Protein AF-A0A352HSW3-F1 (afdb_monomer_lite)

Secondary structure (DSSP, 8-state):
--S-TT--EEEETTSHHHHT----SS-EEEEESS--TT-SEEEEEEEEETTEEEEEEE-GGG-EEE-

Radius of gyration: 14.01 Å; chains: 1; bounding box: 31×36×22 Å

Structure (mmCIF, N/CA/C/O backbone):
data_AF-A0A352HSW3-F1
#
_entry.id   AF-A0A352HSW3-F1
#
loop_
_atom_site.group_PDB
_atom_site.id
_atom_site.type_symbol
_atom_site.label_atom_id
_atom_site.label_alt_id
_atom_site.label_comp_id
_atom_site.label_asym_id
_atom_site.label_entity_id
_atom_site.label_seq_id
_atom_site.pdbx_PDB_ins_code
_atom_site.Cartn_x
_atom_site.Cartn_y
_atom_site.Cartn_z
_atom_site.occupancy
_atom_site.B_iso_or_equiv
_atom_site.auth_seq_id
_atom_site.auth_comp_id
_atom_site.auth_asym_id
_atom_site.auth_atom_id
_atom_site.pdbx_PDB_model_num
ATOM 1 N N . ASP A 1 1 ? -0.888 -20.759 3.940 1.00 60.06 1 ASP A N 1
ATOM 2 C CA . ASP A 1 1 ? -2.272 -20.654 4.404 1.00 60.06 1 ASP A CA 1
ATOM 3 C C . ASP A 1 1 ? -2.2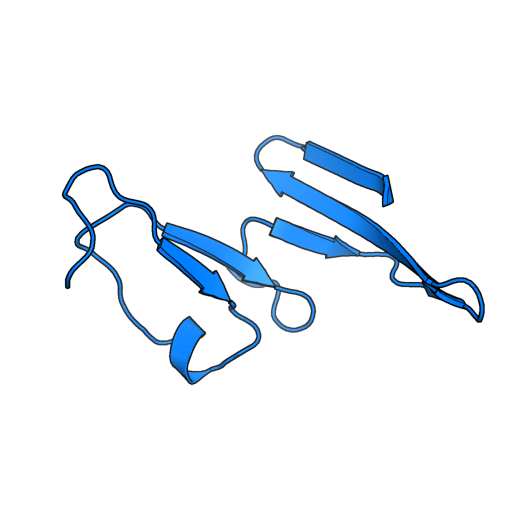73 -20.771 5.926 1.00 60.06 1 ASP A C 1
ATOM 5 O O . ASP A 1 1 ? -2.550 -21.823 6.476 1.00 60.06 1 ASP A O 1
ATOM 9 N N . ALA A 1 2 ? -1.725 -19.751 6.592 1.00 82.94 2 ALA A N 1
ATOM 10 C CA . ALA A 1 2 ? -1.382 -19.791 8.023 1.00 82.94 2 ALA A CA 1
ATOM 11 C C . ALA A 1 2 ? -1.936 -18.582 8.788 1.00 82.94 2 ALA A C 1
ATOM 13 O O . ALA A 1 2 ? -1.667 -18.421 9.976 1.00 82.94 2 ALA A O 1
ATOM 14 N N . LEU A 1 3 ? -2.664 -17.709 8.087 1.00 90.00 3 LEU A N 1
ATOM 15 C CA . LEU A 1 3 ? -3.323 -16.578 8.715 1.00 90.00 3 LEU A CA 1
ATOM 16 C C . LEU A 1 3 ? -4.598 -17.083 9.406 1.00 90.00 3 LEU A C 1
ATOM 18 O O . LEU A 1 3 ? -5.254 -17.976 8.861 1.00 90.00 3 LEU A O 1
ATOM 22 N N . PRO A 1 4 ? -4.944 -16.538 10.584 1.00 92.00 4 PRO A N 1
ATOM 23 C CA . PRO A 1 4 ? -6.232 -16.785 11.223 1.00 92.00 4 PRO A CA 1
ATOM 24 C C . PRO A 1 4 ? -7.407 -16.480 10.286 1.00 92.00 4 PRO A C 1
ATOM 26 O O . PRO A 1 4 ? -7.259 -15.719 9.332 1.00 92.00 4 PRO A O 1
ATOM 29 N N . ALA A 1 5 ? -8.583 -17.039 10.579 1.00 90.12 5 ALA A N 1
ATOM 30 C CA . ALA A 1 5 ? -9.782 -16.846 9.755 1.00 90.12 5 ALA A CA 1
ATOM 31 C C . ALA A 1 5 ? -10.234 -15.374 9.664 1.00 90.12 5 ALA A C 1
ATOM 33 O O . ALA A 1 5 ? -10.835 -14.973 8.673 1.00 90.12 5 ALA A O 1
ATOM 34 N N . ASP A 1 6 ? -9.929 -14.571 10.682 1.00 92.75 6 ASP A N 1
ATOM 35 C CA . ASP A 1 6 ? -10.148 -13.123 10.750 1.00 92.75 6 ASP A CA 1
ATOM 36 C C . ASP A 1 6 ? -8.892 -12.309 10.385 1.00 92.75 6 ASP A C 1
ATOM 38 O O . ASP A 1 6 ? -8.836 -11.097 10.594 1.00 92.75 6 ASP A O 1
ATOM 42 N N . GLY A 1 7 ? -7.865 -12.972 9.849 1.00 95.31 7 G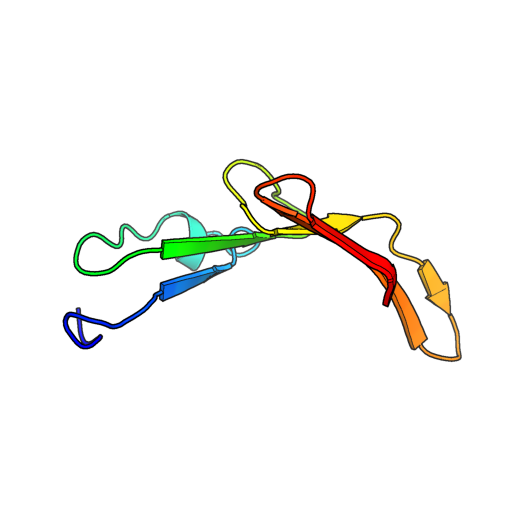LY A N 1
ATOM 43 C CA . GLY A 1 7 ? -6.629 -12.339 9.421 1.00 95.31 7 GLY A CA 1
ATOM 44 C C . GLY A 1 7 ? -6.800 -11.457 8.182 1.00 95.31 7 GLY A C 1
ATOM 45 O O . GLY A 1 7 ? -7.827 -11.455 7.509 1.00 95.31 7 GLY A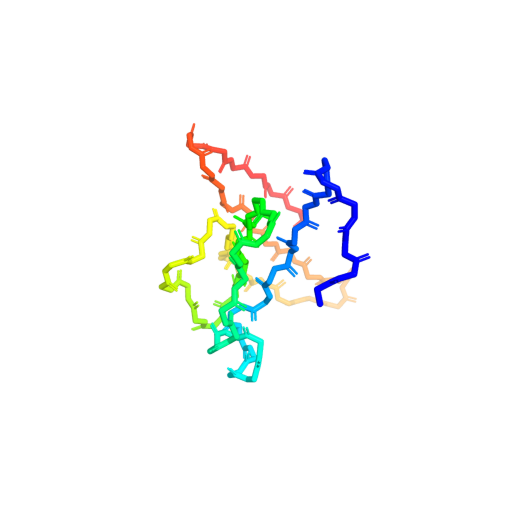 O 1
ATOM 46 N N . LEU A 1 8 ? -5.737 -10.726 7.853 1.00 95.56 8 LEU A N 1
ATOM 47 C CA . LEU A 1 8 ? -5.645 -9.866 6.675 1.00 95.56 8 LEU A CA 1
ATOM 48 C C . LEU A 1 8 ? -4.283 -10.070 6.014 1.00 95.56 8 LEU A C 1
ATOM 50 O O . LEU A 1 8 ? -3.252 -10.044 6.689 1.00 95.56 8 LEU A O 1
ATOM 54 N N . ALA A 1 9 ? -4.267 -10.236 4.695 1.00 96.06 9 ALA A N 1
ATOM 55 C CA . ALA A 1 9 ? -3.034 -10.241 3.921 1.00 96.06 9 ALA A CA 1
ATOM 56 C C . ALA A 1 9 ? -2.762 -8.851 3.330 1.00 96.06 9 ALA A C 1
ATOM 58 O O . ALA A 1 9 ? -3.588 -8.305 2.602 1.00 96.06 9 ALA A O 1
ATOM 59 N N . LEU A 1 10 ? -1.576 -8.305 3.604 1.00 96.25 10 LEU A N 1
ATOM 60 C CA . LEU A 1 10 ? -1.057 -7.117 2.928 1.00 96.25 10 LEU A CA 1
ATOM 61 C C . LEU A 1 10 ? -0.062 -7.561 1.857 1.00 96.25 10 LEU A C 1
ATOM 63 O O . LEU A 1 10 ? 0.951 -8.187 2.172 1.00 96.25 10 LEU A O 1
ATOM 67 N N . VAL A 1 11 ? -0.364 -7.268 0.595 1.00 96.50 11 VAL A N 1
ATOM 68 C CA . VAL A 1 11 ? 0.405 -7.762 -0.551 1.00 96.50 11 VAL A CA 1
ATOM 69 C C . VAL A 1 11 ? 1.042 -6.598 -1.293 1.00 96.50 11 VAL A C 1
ATOM 71 O O . VAL A 1 11 ? 0.358 -5.691 -1.763 1.00 96.50 11 VAL A O 1
ATOM 74 N N . ASN A 1 12 ? 2.366 -6.654 -1.418 1.00 97.44 12 ASN A N 1
ATOM 75 C CA . ASN A 1 12 ? 3.128 -5.725 -2.238 1.00 97.44 12 ASN A CA 1
ATOM 76 C C . ASN A 1 12 ? 3.044 -6.139 -3.714 1.00 97.44 12 ASN A C 1
ATOM 78 O O . ASN A 1 12 ? 3.569 -7.192 -4.082 1.00 97.44 12 ASN A O 1
ATOM 82 N N . ASN A 1 13 ? 2.424 -5.310 -4.550 1.00 97.25 13 ASN A N 1
ATOM 83 C CA . ASN A 1 13 ? 2.341 -5.547 -5.991 1.00 97.25 13 ASN A CA 1
ATOM 84 C C . ASN A 1 13 ? 3.628 -5.151 -6.743 1.00 97.25 13 ASN A C 1
ATOM 86 O O . ASN A 1 13 ? 3.805 -5.574 -7.880 1.00 97.25 13 ASN A O 1
ATOM 90 N N . ASP A 1 14 ? 4.561 -4.416 -6.126 1.00 97.25 14 ASP A N 1
ATOM 91 C CA . ASP A 1 14 ? 5.853 -4.074 -6.749 1.00 97.25 14 ASP A CA 1
ATOM 92 C C . ASP A 1 14 ? 6.836 -5.250 -6.795 1.00 97.25 14 ASP A C 1
ATOM 94 O O . ASP A 1 14 ? 7.898 -5.156 -7.410 1.00 97.25 14 ASP A O 1
ATOM 98 N N . PHE A 1 15 ? 6.510 -6.362 -6.133 1.00 96.88 15 PHE A N 1
ATOM 99 C CA . PHE A 1 15 ? 7.325 -7.566 -6.153 1.00 96.88 15 PHE A CA 1
ATOM 100 C C . PHE A 1 15 ? 6.553 -8.714 -6.794 1.00 96.88 15 PHE A C 1
ATOM 102 O O . PHE A 1 15 ? 5.591 -9.218 -6.219 1.00 96.88 15 PHE A O 1
ATOM 109 N N . GLU A 1 16 ? 7.004 -9.160 -7.966 1.00 94.25 16 GLU A N 1
ATOM 110 C CA . GLU A 1 16 ? 6.308 -10.142 -8.808 1.00 94.25 16 GLU A CA 1
ATOM 111 C C . GLU A 1 16 ? 5.909 -11.424 -8.056 1.00 94.25 16 GLU A C 1
ATOM 113 O O . GLU A 1 16 ? 4.781 -11.900 -8.181 1.00 94.25 16 GLU A O 1
ATOM 118 N N . TYR A 1 17 ? 6.794 -11.957 -7.209 1.00 93.94 17 TYR A N 1
ATOM 119 C CA . TYR A 1 17 ? 6.514 -13.176 -6.441 1.00 93.94 17 TYR A CA 1
ATOM 120 C C . TYR A 1 17 ? 5.430 -12.990 -5.367 1.00 93.94 17 TYR A C 1
ATOM 122 O O . TYR A 1 17 ? 4.797 -13.966 -4.962 1.00 93.94 17 TYR A O 1
ATOM 130 N N . CYS A 1 18 ? 5.208 -11.758 -4.905 1.00 93.62 18 CYS A N 1
ATOM 131 C CA . CYS A 1 18 ? 4.072 -11.413 -4.053 1.00 93.62 18 CYS A CA 1
ATOM 132 C C . CYS A 1 18 ? 2.825 -11.140 -4.899 1.00 93.62 18 CYS A C 1
ATOM 134 O O . CYS A 1 18 ? 1.757 -11.665 -4.591 1.00 93.62 18 CYS A O 1
ATOM 136 N N . ALA A 1 19 ? 2.964 -10.362 -5.975 1.00 93.81 19 ALA A N 1
ATOM 137 C CA . ALA A 1 19 ? 1.863 -9.952 -6.839 1.00 93.81 19 ALA A CA 1
ATOM 138 C C . ALA A 1 19 ? 1.105 -11.156 -7.421 1.00 93.81 19 ALA A C 1
ATOM 140 O O . ALA A 1 19 ? -0.125 -11.206 -7.330 1.00 93.81 19 ALA A O 1
ATOM 141 N N . ASN A 1 20 ? 1.851 -12.148 -7.919 1.00 92.69 20 ASN A N 1
ATOM 142 C CA . ASN A 1 20 ? 1.330 -13.357 -8.565 1.00 92.69 20 ASN A CA 1
ATOM 143 C C . ASN A 1 20 ? 0.832 -14.422 -7.578 1.00 92.69 20 ASN A C 1
ATOM 145 O O . ASN A 1 20 ? 0.337 -15.471 -7.993 1.00 92.69 20 ASN A O 1
ATOM 149 N N . ARG A 1 21 ? 0.973 -14.196 -6.267 1.00 90.88 21 ARG A N 1
ATOM 150 C CA . ARG A 1 21 ? 0.517 -15.147 -5.258 1.00 90.88 21 ARG A CA 1
ATOM 151 C C . ARG A 1 21 ? -0.982 -14.989 -5.030 1.00 90.88 21 ARG A C 1
ATOM 153 O O . ARG A 1 21 ? -1.452 -13.946 -4.575 1.00 90.88 21 ARG A O 1
ATOM 160 N N . GLU A 1 22 ? -1.721 -16.059 -5.287 1.00 90.69 22 GLU A N 1
ATOM 161 C CA . GLU A 1 22 ? -3.132 -16.131 -4.928 1.00 90.69 22 GLU A CA 1
ATOM 162 C C . GLU A 1 22 ? -3.289 -16.302 -3.408 1.00 90.69 22 GLU A C 1
ATOM 164 O O . GLU A 1 22 ? -2.593 -17.103 -2.773 1.00 90.69 22 GLU A O 1
ATOM 169 N N . VAL A 1 23 ? -4.195 -15.522 -2.818 1.00 91.06 23 VAL A N 1
ATOM 170 C CA . VAL A 1 23 ? -4.570 -15.595 -1.402 1.00 91.06 23 VAL A CA 1
ATOM 171 C C . VAL A 1 23 ? -6.091 -15.600 -1.348 1.00 91.06 23 VAL A C 1
ATOM 173 O O . VAL A 1 23 ? -6.725 -14.616 -1.718 1.00 91.06 23 VAL A O 1
ATOM 176 N N . THR A 1 24 ? -6.664 -16.726 -0.930 1.00 91.88 24 THR A N 1
ATOM 177 C CA . THR A 1 24 ? -8.117 -16.973 -0.965 1.00 91.88 24 THR A CA 1
ATOM 178 C C . THR A 1 24 ? -8.717 -17.234 0.413 1.00 91.88 24 THR A C 1
ATOM 180 O O . THR A 1 24 ? -9.935 -17.242 0.563 1.00 91.88 24 THR A O 1
ATOM 183 N N . ASN A 1 25 ? -7.876 -17.444 1.426 1.00 92.06 25 ASN A N 1
ATOM 184 C CA . ASN A 1 25 ? -8.280 -17.847 2.771 1.00 92.06 25 ASN A CA 1
ATOM 185 C C . ASN A 1 25 ? -8.610 -16.663 3.698 1.00 92.06 25 ASN A C 1
ATOM 187 O O . ASN A 1 25 ? -9.236 -16.865 4.734 1.00 92.06 25 ASN A O 1
ATOM 191 N N . VAL A 1 26 ? -8.181 -15.447 3.343 1.00 95.62 26 VAL A N 1
ATOM 192 C CA . VAL A 1 26 ? -8.424 -14.202 4.089 1.00 95.62 26 VAL A CA 1
ATOM 193 C C . VAL A 1 26 ? -8.615 -13.026 3.126 1.00 95.62 26 VAL A C 1
ATOM 195 O O . VAL A 1 26 ? -8.149 -13.101 1.985 1.00 95.62 26 VAL A O 1
ATOM 198 N N . PRO A 1 27 ? -9.237 -11.916 3.568 1.00 95.75 27 PRO A N 1
ATOM 199 C CA . PRO A 1 27 ? -9.209 -10.657 2.835 1.00 95.75 27 PRO A CA 1
ATOM 200 C C . PRO A 1 27 ? -7.783 -10.217 2.478 1.00 95.75 27 PRO A C 1
ATOM 202 O O . PRO A 1 27 ? -6.821 -10.484 3.207 1.00 95.75 27 PRO A O 1
ATOM 205 N N . VAL A 1 28 ? -7.657 -9.503 1.360 1.00 95.88 28 VAL A N 1
ATOM 206 C CA . VAL A 1 28 ? -6.377 -9.025 0.833 1.00 95.88 28 VAL A CA 1
ATOM 207 C C . VAL A 1 28 ? -6.467 -7.530 0.579 1.00 95.88 28 VAL A C 1
ATOM 209 O O . VAL A 1 28 ? -7.408 -7.078 -0.069 1.00 95.88 28 VAL A O 1
ATOM 212 N N . ILE A 1 29 ? -5.463 -6.784 1.041 1.00 97.06 29 ILE A N 1
ATOM 213 C CA . ILE A 1 29 ? -5.213 -5.408 0.613 1.00 97.06 29 ILE A CA 1
ATOM 214 C C . ILE A 1 29 ? -3.897 -5.358 -0.151 1.00 97.06 29 ILE A C 1
ATOM 216 O O . ILE A 1 29 ? -2.862 -5.825 0.330 1.00 97.06 29 ILE A O 1
ATOM 220 N N . ARG A 1 30 ? -3.938 -4.784 -1.353 1.00 97.56 30 ARG A N 1
ATOM 221 C CA . ARG A 1 30 ? -2.764 -4.627 -2.221 1.00 97.56 30 ARG A CA 1
ATOM 222 C C . ARG A 1 30 ? -2.240 -3.200 -2.181 1.00 97.56 30 ARG A C 1
ATOM 224 O O . ARG A 1 30 ? -3.030 -2.258 -2.192 1.00 97.56 30 ARG A O 1
ATOM 231 N N . TYR A 1 31 ? -0.922 -3.044 -2.165 1.00 98.00 31 TYR A N 1
ATOM 232 C CA . TYR A 1 31 ? -0.265 -1.740 -2.231 1.00 98.00 31 TYR A CA 1
ATOM 233 C C . TYR A 1 31 ? 0.897 -1.746 -3.224 1.00 98.00 31 TYR A C 1
ATOM 235 O O . TYR A 1 31 ? 1.513 -2.791 -3.451 1.00 98.00 31 TYR A O 1
ATOM 243 N N . ALA A 1 32 ? 1.179 -0.589 -3.823 1.00 97.88 32 ALA A N 1
ATOM 244 C CA . ALA A 1 32 ? 2.250 -0.437 -4.804 1.00 97.88 32 ALA A CA 1
ATOM 245 C C . ALA A 1 32 ? 2.713 1.011 -4.975 1.00 97.88 32 ALA A C 1
ATOM 247 O O . ALA A 1 32 ? 1.971 1.958 -4.729 1.00 97.88 32 ALA A O 1
ATOM 248 N N . VAL A 1 33 ? 3.919 1.170 -5.501 1.00 97.19 33 VAL A N 1
ATOM 249 C CA . VAL A 1 33 ? 4.472 2.435 -5.985 1.00 97.19 33 VAL A CA 1
ATOM 250 C C . VAL A 1 33 ? 4.691 2.379 -7.496 1.00 97.19 33 VAL A C 1
ATOM 252 O O . VAL A 1 33 ? 4.265 3.277 -8.217 1.00 97.19 33 VAL A O 1
ATOM 255 N N . SER A 1 34 ? 5.344 1.323 -7.983 1.00 96.31 34 SER A N 1
ATOM 256 C CA . SER A 1 34 ? 5.765 1.186 -9.384 1.00 96.31 34 SER A CA 1
ATOM 257 C C . SER A 1 34 ? 4.750 0.427 -10.241 1.00 96.31 34 SER A C 1
ATOM 259 O O . SER A 1 34 ? 4.637 0.704 -11.432 1.00 96.31 34 SER A O 1
ATOM 261 N N . SER A 1 35 ? 3.997 -0.502 -9.643 1.00 95.00 35 SER A N 1
ATOM 262 C CA . SER A 1 35 ? 2.991 -1.340 -10.314 1.00 95.00 35 SER A CA 1
ATOM 263 C C . SER A 1 35 ? 1.596 -1.132 -9.696 1.00 95.00 35 SER A C 1
ATOM 265 O O . SER A 1 35 ? 1.103 -2.008 -8.983 1.00 95.00 35 SER A O 1
ATOM 267 N N . PRO A 1 36 ? 0.958 0.038 -9.911 1.00 93.12 36 PRO A N 1
ATOM 268 C CA . PRO A 1 36 ? -0.273 0.433 -9.217 1.00 93.12 36 PRO A CA 1
ATOM 269 C C . PRO A 1 36 ? -1.516 -0.362 -9.633 1.00 93.12 36 PRO A C 1
ATOM 271 O O . PRO A 1 36 ? -2.535 -0.301 -8.947 1.00 93.12 36 PRO A O 1
ATOM 274 N N . ASP A 1 37 ? -1.456 -1.106 -10.734 1.00 93.56 37 ASP A N 1
ATOM 275 C CA . ASP A 1 37 ? -2.595 -1.872 -11.225 1.00 93.56 37 ASP A CA 1
ATOM 276 C C . ASP A 1 37 ? -3.039 -2.910 -10.184 1.00 93.56 37 ASP A C 1
ATOM 278 O O . ASP A 1 37 ? -2.259 -3.724 -9.681 1.00 93.56 37 ASP A O 1
ATOM 282 N N . GLY A 1 38 ? -4.319 -2.845 -9.814 1.00 92.75 38 GLY A N 1
ATOM 283 C CA . GLY A 1 38 ? -4.903 -3.701 -8.781 1.00 92.75 38 GLY A CA 1
ATOM 284 C C . GLY A 1 38 ? -4.438 -3.406 -7.348 1.00 92.75 38 GLY A C 1
ATOM 285 O O . GLY A 1 38 ? -4.812 -4.155 -6.445 1.00 92.75 38 GLY A O 1
ATOM 286 N N . ALA A 1 39 ? -3.648 -2.353 -7.113 1.00 96.88 39 ALA A N 1
ATOM 287 C CA . ALA A 1 39 ? -3.324 -1.874 -5.774 1.00 96.88 39 ALA A CA 1
ATOM 288 C C . ALA A 1 39 ? -4.434 -0.952 -5.247 1.00 96.88 39 ALA A C 1
ATOM 290 O O . ALA A 1 39 ? -4.917 -0.066 -5.946 1.00 96.88 39 ALA A O 1
ATOM 291 N N . GLN A 1 40 ? -4.835 -1.158 -3.994 1.00 98.00 40 GLN A N 1
ATOM 292 C CA . GLN A 1 40 ? -5.796 -0.304 -3.293 1.00 98.00 40 GLN A CA 1
ATOM 293 C C . GLN A 1 40 ? -5.129 0.917 -2.671 1.00 98.00 40 GLN A C 1
ATOM 295 O O . GLN A 1 40 ? -5.778 1.946 -2.541 1.00 98.00 40 GLN A O 1
ATOM 300 N N . PHE A 1 41 ? -3.856 0.796 -2.291 1.00 98.25 41 PHE A N 1
ATOM 301 C CA . PHE A 1 41 ? -3.059 1.908 -1.789 1.00 98.25 41 PHE A CA 1
ATOM 302 C C . PHE A 1 41 ? -1.870 2.172 -2.705 1.00 98.25 41 PHE A C 1
ATOM 304 O O . PHE A 1 41 ? -1.141 1.240 -3.058 1.00 98.25 41 PHE A O 1
ATOM 311 N N . THR A 1 42 ? -1.650 3.437 -3.062 1.00 98.12 42 THR A N 1
ATOM 312 C CA . THR A 1 42 ? -0.487 3.840 -3.864 1.00 98.12 42 THR A CA 1
ATOM 313 C C . THR A 1 42 ? 0.212 5.063 -3.297 1.00 98.12 42 THR A C 1
ATOM 315 O O . THR A 1 42 ? -0.414 5.877 -2.622 1.00 98.12 42 THR A O 1
ATOM 318 N N . ALA A 1 43 ? 1.515 5.187 -3.558 1.00 97.62 43 ALA A N 1
ATOM 319 C CA . ALA A 1 43 ? 2.256 6.417 -3.291 1.00 97.62 43 ALA A CA 1
ATOM 320 C C . ALA A 1 43 ? 2.377 7.248 -4.576 1.00 97.62 43 ALA A C 1
ATOM 322 O O . ALA A 1 43 ? 2.801 6.741 -5.618 1.00 97.62 43 ALA A O 1
ATOM 323 N N . ARG A 1 44 ? 2.026 8.530 -4.492 1.00 95.12 44 ARG A N 1
ATOM 324 C CA . ARG A 1 44 ? 2.087 9.522 -5.571 1.00 95.12 44 ARG A CA 1
ATOM 325 C C . ARG A 1 44 ? 2.944 10.712 -5.163 1.00 95.12 44 ARG A C 1
ATOM 327 O O . ARG A 1 44 ? 3.267 10.885 -3.993 1.00 95.12 44 ARG A O 1
ATOM 334 N N . ASP A 1 45 ? 3.329 11.514 -6.152 1.00 96.44 45 ASP A N 1
ATOM 335 C CA . ASP A 1 45 ? 4.045 12.780 -5.950 1.00 96.44 45 ASP A CA 1
ATOM 336 C C . ASP A 1 45 ? 5.313 12.665 -5.088 1.00 96.44 45 ASP A C 1
ATOM 338 O O . ASP A 1 45 ? 5.640 13.555 -4.303 1.00 96.44 45 ASP A O 1
ATOM 342 N N . ILE A 1 46 ? 6.040 11.555 -5.249 1.00 97.06 46 ILE A N 1
ATOM 343 C CA . ILE A 1 46 ? 7.220 11.234 -4.445 1.00 97.06 46 ILE A CA 1
ATOM 344 C C . ILE A 1 46 ? 8.345 12.229 -4.740 1.00 97.06 46 ILE A C 1
ATOM 346 O O . ILE A 1 46 ? 8.835 12.328 -5.868 1.00 97.06 46 ILE A O 1
ATOM 350 N N . LYS A 1 47 ? 8.790 12.941 -3.704 1.00 97.56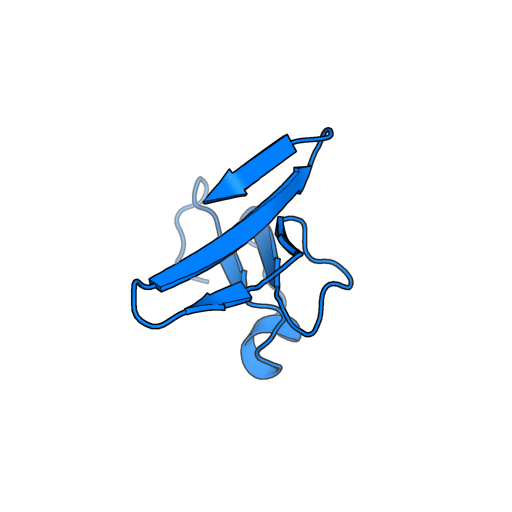 47 LYS A N 1
ATOM 351 C CA . LYS A 1 47 ? 9.895 13.902 -3.757 1.00 97.56 47 LYS A CA 1
ATOM 352 C C . LYS A 1 47 ? 10.959 13.514 -2.746 1.00 97.56 47 LYS A C 1
ATOM 354 O O . LYS A 1 47 ? 10.707 13.453 -1.545 1.00 97.56 47 LYS A O 1
ATOM 359 N N . TYR A 1 48 ? 12.171 13.300 -3.238 1.00 96.56 48 TYR A N 1
ATOM 360 C CA . TYR A 1 48 ? 13.331 13.006 -2.407 1.00 96.56 48 TYR A CA 1
ATOM 361 C C . TYR A 1 48 ? 14.058 14.296 -2.032 1.00 96.56 48 TYR A C 1
ATOM 363 O O . TYR A 1 48 ? 14.282 15.167 -2.874 1.00 96.56 48 TYR A O 1
ATOM 371 N N . SER A 1 49 ? 14.459 14.411 -0.770 1.00 96.00 49 SER A N 1
ATOM 372 C CA . SER A 1 49 ? 15.222 15.544 -0.252 1.00 96.00 49 SER A CA 1
ATOM 373 C C . SER A 1 49 ? 16.273 15.079 0.755 1.00 96.00 49 SER A C 1
ATOM 375 O O . SER A 1 49 ? 16.240 13.947 1.238 1.00 96.00 49 SER A O 1
ATOM 377 N N . HIS A 1 50 ? 17.189 15.975 1.124 1.00 96.25 50 HIS A N 1
ATOM 378 C CA . HIS A 1 50 ? 18.171 15.696 2.175 1.00 96.25 50 HIS A CA 1
ATOM 379 C C . HIS A 1 50 ? 17.528 15.490 3.561 1.00 96.25 50 HIS A C 1
ATOM 381 O O . HIS A 1 50 ? 18.165 14.934 4.450 1.00 96.25 50 HIS A O 1
ATOM 387 N N . SER A 1 51 ? 16.298 15.972 3.768 1.00 94.00 51 SER A N 1
ATOM 388 C CA . SER A 1 51 ? 15.557 15.868 5.030 1.00 94.00 51 SER A CA 1
ATOM 389 C C . SER A 1 51 ? 14.597 14.680 5.081 1.00 94.00 51 SER A C 1
ATOM 391 O O . SER A 1 51 ? 14.011 14.432 6.129 1.00 94.00 51 SER A O 1
ATOM 393 N N . GLY A 1 52 ? 14.428 13.946 3.979 1.00 95.12 52 GLY A N 1
ATOM 394 C CA . GLY A 1 52 ? 13.488 12.832 3.894 1.00 95.12 52 GLY A CA 1
ATOM 395 C C . GLY A 1 52 ? 12.788 12.751 2.541 1.00 95.12 52 GLY A C 1
ATOM 396 O O . GLY A 1 52 ? 13.135 13.462 1.596 1.00 95.12 52 GLY A O 1
ATOM 397 N N . THR A 1 53 ? 11.793 11.873 2.462 1.00 97.25 53 THR A N 1
ATOM 398 C CA . THR A 1 53 ? 10.938 11.708 1.280 1.00 97.25 53 THR A CA 1
ATOM 399 C C . THR A 1 53 ? 9.543 12.184 1.631 1.00 97.25 53 THR A C 1
ATOM 401 O O . THR A 1 53 ? 9.016 11.723 2.638 1.00 97.25 53 THR A O 1
ATOM 404 N N . THR A 1 54 ? 8.966 13.056 0.808 1.00 97.62 54 THR A N 1
ATOM 405 C CA . THR A 1 54 ? 7.551 13.431 0.921 1.00 97.62 54 THR A CA 1
ATOM 406 C C . THR A 1 54 ? 6.75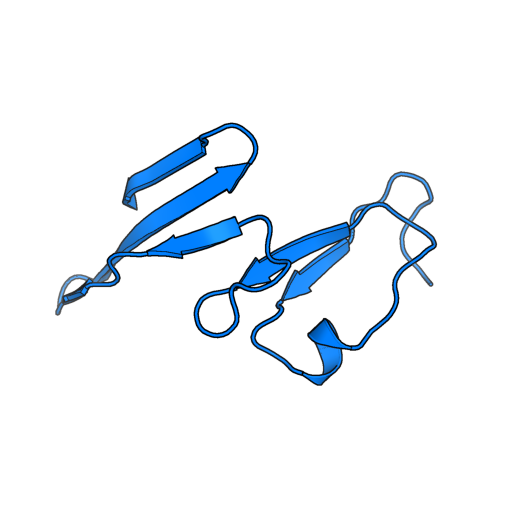4 12.778 -0.192 1.00 97.62 54 THR A C 1
ATOM 408 O O . THR A 1 54 ? 7.247 12.695 -1.322 1.00 97.62 54 THR A O 1
ATOM 411 N N . PHE A 1 55 ? 5.542 12.330 0.098 1.00 98.06 55 PHE A N 1
ATOM 412 C CA . PHE A 1 55 ? 4.660 11.717 -0.894 1.00 98.06 55 PHE A CA 1
ATOM 413 C C . PHE A 1 55 ? 3.207 11.733 -0.429 1.00 98.06 55 PHE A C 1
ATOM 415 O O . PHE A 1 55 ? 2.913 11.842 0.757 1.00 98.06 55 PHE A O 1
ATOM 422 N N . THR A 1 56 ? 2.295 11.560 -1.376 1.00 98.38 56 THR A N 1
ATOM 423 C CA . THR A 1 56 ? 0.871 11.399 -1.094 1.00 98.38 56 THR A CA 1
ATOM 424 C C . THR A 1 56 ? 0.523 9.918 -1.105 1.00 98.38 56 THR A C 1
ATOM 426 O O . THR A 1 56 ? 0.798 9.220 -2.079 1.00 98.38 56 THR A O 1
ATOM 429 N N . VAL A 1 57 ? -0.098 9.423 -0.041 1.00 98.12 57 VAL A N 1
ATOM 430 C CA . VAL A 1 57 ? -0.770 8.122 -0.026 1.00 98.12 57 VAL A CA 1
ATOM 431 C C . VAL A 1 57 ? -2.177 8.309 -0.568 1.00 98.12 57 VAL A C 1
ATOM 433 O O . VAL A 1 57 ? -2.958 9.061 0.007 1.00 98.12 57 VAL A O 1
ATOM 436 N N . GLU A 1 58 ? -2.516 7.595 -1.633 1.00 98.06 58 GLU A N 1
ATOM 437 C CA . GLU A 1 58 ? -3.888 7.467 -2.128 1.00 98.06 58 GLU A CA 1
ATOM 438 C C . GLU A 1 58 ? -4.452 6.105 -1.737 1.00 98.06 58 GLU A C 1
ATOM 440 O O . GLU A 1 58 ? -3.739 5.099 -1.785 1.00 98.06 58 GLU A O 1
ATOM 445 N N . GLY A 1 59 ? -5.729 6.071 -1.358 1.00 97.38 59 GLY A N 1
ATOM 446 C CA . GLY A 1 59 ? -6.426 4.861 -0.941 1.00 97.38 59 GLY A CA 1
ATOM 447 C C . GLY A 1 59 ? -7.879 4.790 -1.425 1.00 97.38 59 GLY A C 1
ATOM 448 O O . GLY A 1 59 ? -8.355 5.680 -2.136 1.00 97.38 59 GLY A O 1
ATOM 449 N N . PRO A 1 60 ? -8.614 3.736 -1.028 1.00 96.56 60 PRO A N 1
ATOM 450 C CA . PRO A 1 60 ? -10.023 3.567 -1.374 1.00 96.56 60 PRO A CA 1
ATOM 451 C C . PRO A 1 60 ? -10.897 4.724 -0.878 1.00 96.56 60 PRO A C 1
ATOM 453 O O . PRO A 1 60 ? -10.535 5.440 0.053 1.00 96.56 60 PRO A O 1
ATOM 456 N N . GLU A 1 61 ? -12.074 4.881 -1.490 1.00 95.25 61 GLU A N 1
ATOM 457 C CA . GLU A 1 61 ? -13.099 5.851 -1.062 1.00 95.25 61 GLU A CA 1
ATOM 458 C C . GLU A 1 61 ? -12.613 7.314 -1.035 1.00 95.25 61 GLU A C 1
ATOM 460 O O . GLU A 1 61 ? -13.126 8.147 -0.292 1.00 95.25 61 GLU A O 1
ATOM 465 N N . GLY A 1 62 ? -11.626 7.644 -1.874 1.00 94.50 62 GLY A N 1
ATOM 466 C CA . GLY A 1 62 ? -11.063 8.992 -1.953 1.00 94.50 62 GLY A CA 1
ATOM 467 C C . GLY A 1 62 ? -10.124 9.338 -0.797 1.00 94.50 62 GLY A C 1
ATOM 468 O O . GLY A 1 62 ? -9.829 10.515 -0.594 1.00 94.50 62 GLY A O 1
ATOM 469 N N . PHE A 1 63 ? -9.650 8.341 -0.041 1.00 97.62 63 PHE A N 1
ATOM 470 C CA . PHE A 1 63 ? -8.622 8.546 0.974 1.00 97.62 63 PHE A CA 1
ATOM 471 C C . PHE A 1 63 ? -7.356 9.154 0.354 1.00 97.62 63 PHE A C 1
ATOM 473 O O . PHE A 1 63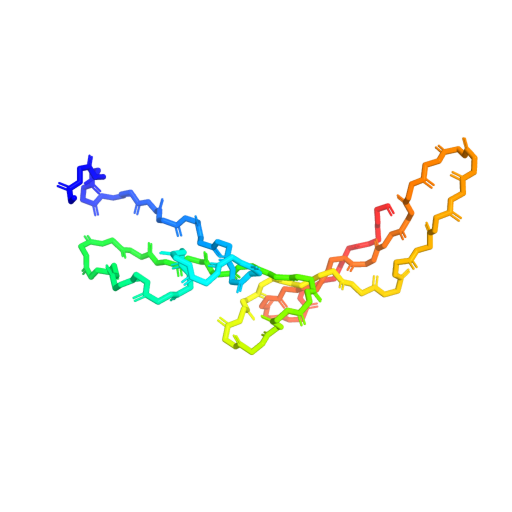 ? -6.834 8.649 -0.642 1.00 97.62 63 PHE A O 1
ATOM 480 N N . SER A 1 64 ? -6.847 10.218 0.976 1.00 97.75 64 SER A N 1
ATOM 481 C CA . SER A 1 64 ? -5.611 10.889 0.584 1.00 97.75 64 SER A CA 1
ATOM 482 C C . SER A 1 64 ? -4.897 11.448 1.815 1.00 97.75 64 SER A C 1
ATOM 484 O O . SER A 1 64 ? -5.537 12.054 2.680 1.00 97.75 64 SER A O 1
ATOM 486 N N . LEU A 1 65 ? -3.585 11.225 1.911 1.00 98.06 65 LEU A N 1
ATOM 487 C CA . LEU A 1 65 ? -2.749 11.683 3.021 1.00 98.06 65 LEU A CA 1
ATOM 488 C C . LEU A 1 65 ? -1.349 12.062 2.528 1.00 98.06 65 LEU A C 1
ATOM 490 O O . LEU A 1 65 ? -0.645 11.214 1.991 1.00 98.06 65 LEU A O 1
ATOM 494 N N . GLU A 1 66 ? -0.930 13.305 2.753 1.00 97.56 66 GLU A N 1
ATOM 495 C CA . GLU A 1 66 ? 0.453 13.745 2.525 1.00 97.56 66 GLU A CA 1
ATOM 496 C C . GLU A 1 66 ? 1.329 13.382 3.735 1.00 97.56 66 GLU A C 1
ATOM 498 O O . GLU A 1 66 ? 0.940 13.627 4.883 1.00 97.56 66 GLU A O 1
ATOM 503 N N . LEU A 1 67 ? 2.488 12.774 3.467 1.00 91.81 67 LEU A N 1
ATOM 504 C CA . LEU A 1 67 ? 3.488 12.324 4.441 1.00 91.81 67 LEU A CA 1
ATOM 505 C C . LEU A 1 67 ? 4.865 12.919 4.144 1.00 91.81 67 LEU A C 1
ATOM 507 O O . LEU A 1 67 ? 5.182 13.109 2.945 1.00 91.81 67 LEU A O 1
#

pLDDT: mean 94.83, std 5.09, range [60.06, 98.38]

Foldseek 3Di:
DPAPQAGEAEFECVDPVRVPDDDDSYHYAYEYEPRCVVHQWYWAPWDDDPVGIWTWIAGPPRDIDID

Sequence (67 aa):
DALPADGLALVNNDFEYCANREVTNVPVIRYAVSSPDGAQFTARDIKYSHSGTTFTVEGPEGFSLEL